Protein AF-A0A3D8IV59-F1 (afdb_monomer)

Foldseek 3Di:
DVVVVVVVVVVVVVPPDPPPDDDQDADDADPQLVVQWDWDWDDDPFKIKIKTHGPDDDPDDAAEAEAELLLHCVSVVSNVVRVPCPDPPDGDHIYMYIHGPDSGSDPPVVCCVVVDDDPPDDPD

Mean predicted aligned error: 9.84 Å

Solvent-accessible surface area (backbone atoms only — not comparable to full-atom values): 7612 Å² total; per-residue (Å²): 119,82,64,62,60,55,54,53,53,59,56,58,62,75,68,67,78,80,76,84,67,81,77,71,74,66,61,76,70,42,72,67,40,60,72,48,30,48,77,49,75,47,76,59,89,69,29,24,38,36,37,35,39,57,68,68,88,69,98,60,86,62,56,75,47,80,38,71,51,17,55,41,42,38,39,50,53,46,41,50,51,55,73,66,63,81,54,98,83,66,77,70,56,32,39,34,14,45,20,54,61,74,91,54,36,69,54,61,71,62,50,51,60,73,74,47,79,76,87,79,65,89,78,125

Sequence (124 aa):
MRNIFRSVVLCAVFCGALHTKPSQDIESLSPLAQSYFVIETKTIGEYKLFLAKPKTTHAKPYPILVVLDGNAHFPFVINQYIMHQYTPAQEPLLIVGIGYDGDLVYDVPKRTRDYTPSSARYKG

InterPro domains:
  IPR029058 Alpha/Beta hydrolase fold [G3DSA:3.40.50.1820] (32-124)
  IPR029058 Alpha/Beta hydrolase fold [SSF53474] (40-120)
  IPR052558 Siderophore Hydrolyzing Esterase D [PTHR40841] (11-119)

Organism: NCBI:txid361872

Structure (mmCIF, N/CA/C/O backbone):
data_AF-A0A3D8IV59-F1
#
_entry.id   AF-A0A3D8IV59-F1
#
loop_
_atom_site.group_PDB
_atom_site.id
_atom_site.type_symbol
_atom_site.label_atom_id
_atom_site.label_alt_id
_atom_site.label_comp_id
_atom_site.label_asym_id
_atom_site.label_entity_id
_atom_site.label_seq_id
_atom_site.pdbx_PDB_ins_code
_atom_site.Cartn_x
_atom_site.Cartn_y
_atom_site.Cartn_z
_atom_site.occupancy
_atom_site.B_iso_or_equiv
_atom_site.auth_seq_id
_atom_site.auth_comp_id
_atom_site.auth_asym_id
_atom_site.auth_atom_id
_atom_site.pdbx_PDB_model_num
ATOM 1 N N . MET A 1 1 ? -1.565 26.568 -53.474 1.00 52.69 1 MET A N 1
ATOM 2 C CA . MET A 1 1 ? -0.873 25.339 -53.005 1.00 52.69 1 MET A CA 1
ATOM 3 C C . MET A 1 1 ? 0.146 25.561 -51.877 1.00 52.69 1 MET A C 1
ATOM 5 O O . MET A 1 1 ? 0.296 24.672 -51.053 1.00 52.69 1 MET A O 1
ATOM 9 N N . ARG A 1 2 ? 0.792 26.733 -51.753 1.00 55.22 2 ARG A N 1
ATOM 10 C CA . ARG A 1 2 ? 1.831 27.016 -50.732 1.00 55.22 2 ARG A CA 1
ATOM 11 C C . ARG A 1 2 ? 1.336 27.130 -49.271 1.00 55.22 2 ARG A C 1
ATOM 13 O O . ARG A 1 2 ? 2.137 27.011 -48.351 1.00 55.22 2 ARG A O 1
ATOM 20 N N . ASN A 1 3 ? 0.031 27.318 -49.055 1.00 51.69 3 ASN A N 1
ATOM 21 C CA . ASN A 1 3 ? -0.548 27.535 -47.718 1.00 51.69 3 ASN A CA 1
ATOM 22 C C . ASN A 1 3 ? -1.064 26.236 -47.069 1.00 51.69 3 ASN A C 1
ATOM 24 O O . ASN A 1 3 ? -1.048 26.124 -45.852 1.00 51.69 3 ASN A O 1
ATOM 28 N N . ILE A 1 4 ? -1.435 25.229 -47.871 1.00 56.09 4 ILE A N 1
ATOM 29 C CA . ILE A 1 4 ? -1.924 23.929 -47.377 1.00 56.09 4 ILE A CA 1
ATOM 30 C C . ILE A 1 4 ? -0.771 23.127 -46.754 1.00 56.09 4 ILE A C 1
ATOM 32 O O . ILE A 1 4 ? -0.929 22.533 -45.692 1.00 56.09 4 ILE A O 1
ATOM 36 N N . PHE A 1 5 ? 0.427 23.196 -47.347 1.00 51.72 5 PHE A N 1
ATOM 37 C CA . PHE A 1 5 ? 1.621 22.531 -46.813 1.00 51.72 5 PHE A CA 1
ATOM 38 C C . PHE A 1 5 ? 2.062 23.089 -45.448 1.00 51.72 5 PHE A C 1
ATOM 40 O O . PHE A 1 5 ? 2.532 22.333 -44.604 1.00 51.72 5 PHE A O 1
ATOM 47 N N . ARG A 1 6 ? 1.867 24.393 -45.189 1.00 51.41 6 ARG A N 1
ATOM 48 C CA . ARG A 1 6 ? 2.213 25.009 -43.892 1.00 51.41 6 ARG A CA 1
ATOM 49 C C . ARG A 1 6 ? 1.238 24.600 -42.784 1.00 51.41 6 ARG A C 1
ATOM 51 O O . ARG A 1 6 ? 1.675 24.389 -41.659 1.00 51.41 6 ARG A O 1
ATOM 58 N N . SER A 1 7 ? -0.046 24.424 -43.102 1.00 53.06 7 SER A N 1
ATOM 59 C CA . SER A 1 7 ? -1.061 23.973 -42.138 1.00 53.06 7 SER A CA 1
ATOM 60 C C . SER A 1 7 ? -0.920 22.495 -41.757 1.00 53.06 7 SER A C 1
ATOM 62 O O . SER A 1 7 ? -1.125 22.151 -40.597 1.00 53.06 7 SER A O 1
ATOM 64 N N . VAL A 1 8 ? -0.516 21.623 -42.689 1.00 54.16 8 VAL A N 1
ATOM 65 C CA . VAL A 1 8 ? -0.292 20.192 -42.397 1.00 54.16 8 VAL A CA 1
ATOM 66 C C . VAL A 1 8 ? 0.955 19.985 -41.528 1.00 54.16 8 VAL A C 1
ATOM 68 O O . VAL A 1 8 ? 0.923 19.202 -40.582 1.00 54.16 8 VAL A O 1
ATOM 71 N N . VAL A 1 9 ? 2.027 20.746 -41.776 1.00 54.88 9 VAL A N 1
ATOM 72 C CA . VAL A 1 9 ? 3.247 20.704 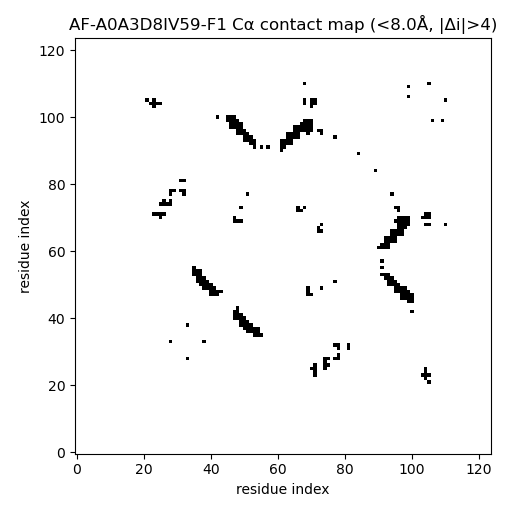-40.949 1.00 54.88 9 VAL A CA 1
ATOM 73 C C . VAL A 1 9 ? 2.984 21.225 -39.529 1.00 54.88 9 VAL A C 1
ATOM 75 O O . VAL A 1 9 ? 3.493 20.651 -38.571 1.00 54.88 9 VAL A O 1
ATOM 78 N N . LEU A 1 10 ? 2.132 22.244 -39.361 1.00 51.62 10 LEU A N 1
ATOM 79 C CA . LEU A 1 10 ? 1.767 22.764 -38.036 1.00 51.62 10 LEU A CA 1
ATOM 80 C C . LEU A 1 10 ? 0.947 21.754 -37.205 1.00 51.62 10 LEU A C 1
ATOM 82 O O . LEU A 1 10 ? 1.084 21.711 -35.987 1.00 51.62 10 LEU A O 1
ATOM 86 N N . CYS A 1 11 ? 0.135 20.912 -37.853 1.00 51.75 11 CYS A N 1
ATOM 87 C CA . CYS A 1 11 ? -0.662 19.883 -37.179 1.00 51.75 11 CYS A CA 1
ATOM 88 C C . CYS A 1 11 ? 0.176 18.643 -36.802 1.00 51.75 11 CYS A C 1
ATOM 90 O O . CYS A 1 11 ? 0.013 18.087 -35.719 1.00 51.75 11 CYS A O 1
ATOM 92 N N . ALA A 1 12 ? 1.138 18.251 -37.647 1.00 55.19 12 ALA A N 1
ATOM 93 C CA . ALA A 1 12 ? 2.031 17.120 -37.376 1.00 55.19 12 ALA A CA 1
ATOM 94 C C . ALA A 1 12 ? 3.029 17.387 -36.230 1.00 55.19 12 ALA A C 1
ATOM 96 O O . ALA A 1 12 ? 3.377 16.467 -35.494 1.00 55.19 12 ALA A O 1
ATOM 97 N N . VAL A 1 13 ? 3.454 18.641 -36.032 1.00 55.91 13 VAL A N 1
ATOM 98 C CA . VAL A 1 13 ? 4.372 19.019 -34.940 1.00 55.91 13 VAL A CA 1
ATOM 99 C C . VAL A 1 13 ? 3.675 19.036 -33.571 1.00 55.91 13 VAL A C 1
ATOM 101 O O . VAL A 1 13 ? 4.326 18.803 -32.559 1.00 55.91 13 VAL A O 1
ATOM 104 N N . PHE A 1 14 ? 2.351 19.216 -33.517 1.00 52.44 14 PHE A N 1
ATOM 105 C CA . PHE A 1 14 ? 1.595 19.230 -32.254 1.00 52.44 14 PHE A CA 1
ATOM 106 C C . PHE A 1 14 ? 1.243 17.827 -31.716 1.00 52.44 14 PHE A C 1
ATOM 108 O O . PHE A 1 14 ? 0.812 17.693 -30.576 1.00 52.44 14 PHE A O 1
ATOM 115 N N . CYS A 1 15 ? 1.437 16.773 -32.519 1.00 57.22 15 CYS A N 1
ATOM 116 C CA . CYS A 1 15 ? 1.123 15.384 -32.152 1.00 57.22 15 CYS A CA 1
ATOM 117 C C . CYS A 1 15 ? 2.351 14.581 -31.673 1.00 57.22 15 CYS A C 1
ATOM 119 O O . CYS A 1 15 ? 2.222 13.442 -31.223 1.00 57.22 15 CYS A O 1
ATOM 121 N N . GLY A 1 16 ? 3.556 15.148 -31.780 1.00 56.81 16 GLY A N 1
ATOM 122 C CA . GLY A 1 16 ? 4.785 14.498 -31.341 1.00 56.81 16 GLY A CA 1
ATOM 123 C C . GLY A 1 16 ? 4.983 14.665 -29.837 1.00 56.81 16 GLY A C 1
ATOM 124 O O . GLY A 1 16 ? 5.250 15.767 -29.381 1.00 56.81 16 GLY A O 1
ATOM 125 N N . ALA A 1 17 ? 4.912 13.560 -29.093 1.00 57.78 17 ALA A N 1
ATOM 126 C CA . ALA A 1 17 ? 5.280 13.439 -27.677 1.00 57.78 17 ALA A CA 1
ATOM 127 C C . ALA A 1 17 ? 4.250 13.873 -26.614 1.00 57.78 17 ALA A C 1
ATOM 129 O O . ALA A 1 17 ? 4.628 14.379 -25.560 1.00 57.78 17 ALA A O 1
ATOM 130 N N . LEU A 1 18 ? 2.971 13.523 -26.773 1.00 56.53 18 LEU A N 1
ATOM 131 C CA . LEU A 1 18 ? 2.149 13.300 -25.575 1.00 56.53 18 LEU A CA 1
ATOM 132 C C . LEU A 1 18 ? 2.635 12.014 -24.888 1.00 56.53 18 LEU A C 1
ATOM 134 O O . LEU A 1 18 ? 2.368 10.905 -25.343 1.00 56.53 18 LEU A O 1
ATOM 138 N N . HIS A 1 19 ? 3.421 12.159 -23.823 1.00 60.38 19 HIS A N 1
ATOM 139 C CA . HIS A 1 19 ? 3.863 11.043 -22.988 1.00 60.38 19 HIS A CA 1
ATOM 140 C C . HIS A 1 19 ? 2.684 10.559 -22.135 1.00 60.38 19 HIS A C 1
ATOM 142 O O . HIS A 1 19 ? 2.478 11.026 -21.022 1.00 60.38 19 HIS A O 1
ATOM 148 N N . THR A 1 20 ? 1.893 9.616 -22.647 1.00 67.38 20 THR A N 1
ATOM 149 C CA . THR A 1 20 ? 0.714 9.066 -21.950 1.00 67.38 20 THR A CA 1
ATOM 150 C C . THR A 1 20 ? 1.063 7.967 -20.936 1.00 67.38 20 THR A C 1
ATOM 152 O O . THR A 1 20 ? 0.226 7.114 -20.635 1.00 67.38 20 THR A O 1
ATOM 155 N N . LYS A 1 21 ? 2.304 7.918 -20.432 1.00 73.00 21 LYS A N 1
ATOM 156 C CA . LYS A 1 21 ? 2.694 6.924 -19.422 1.00 73.00 21 LYS A CA 1
ATOM 157 C C . LYS A 1 21 ? 2.130 7.347 -18.054 1.00 73.00 21 LYS A C 1
ATOM 159 O O . LYS A 1 21 ? 2.205 8.531 -17.733 1.00 73.00 21 LYS A O 1
ATOM 164 N N . PRO A 1 22 ? 1.610 6.412 -17.234 1.00 77.50 22 PRO A N 1
ATOM 165 C CA . PRO A 1 22 ? 1.225 6.718 -15.860 1.00 77.50 22 PRO A CA 1
ATOM 166 C C . PRO A 1 22 ? 2.386 7.340 -15.079 1.00 77.50 22 PRO A C 1
ATOM 168 O O . PRO A 1 22 ? 3.534 6.897 -15.229 1.00 77.50 22 PRO A O 1
ATOM 171 N N . SER A 1 23 ? 2.077 8.334 -14.237 1.00 84.25 23 SER A N 1
ATOM 172 C CA . SER A 1 23 ? 3.078 8.962 -13.370 1.00 84.25 23 SER A CA 1
ATOM 173 C C . SER A 1 23 ? 3.782 7.911 -12.501 1.00 84.25 23 SER A C 1
ATOM 175 O O . SER A 1 23 ? 3.198 6.889 -12.134 1.00 84.25 23 SER A O 1
ATOM 177 N N . GLN A 1 24 ? 5.061 8.154 -12.222 1.00 86.50 24 GLN A N 1
ATOM 178 C CA . GLN A 1 24 ? 5.856 7.388 -11.262 1.00 86.50 24 GLN A CA 1
ATOM 179 C C . GLN A 1 24 ? 6.009 8.139 -9.933 1.00 86.50 24 GLN A C 1
ATOM 181 O O . GLN A 1 24 ? 6.911 7.842 -9.157 1.00 86.50 24 GLN A O 1
ATOM 186 N N . ASP A 1 25 ? 5.140 9.109 -9.667 1.00 87.50 25 ASP A N 1
ATOM 187 C CA . ASP A 1 25 ? 5.095 9.792 -8.383 1.00 87.50 25 ASP A CA 1
ATOM 188 C C . ASP A 1 25 ? 4.263 8.970 -7.395 1.00 87.50 25 ASP A C 1
ATOM 190 O O . ASP A 1 25 ? 3.159 8.520 -7.710 1.00 87.50 25 ASP A O 1
ATOM 194 N N . ILE A 1 26 ? 4.798 8.774 -6.190 1.00 83.44 26 ILE A N 1
ATOM 195 C CA . ILE A 1 26 ? 4.094 8.094 -5.100 1.00 83.44 26 ILE A CA 1
ATOM 196 C C . ILE A 1 26 ? 3.395 9.149 -4.250 1.00 83.44 26 ILE A C 1
ATOM 198 O O . ILE A 1 26 ? 4.026 10.090 -3.765 1.00 83.44 26 ILE A O 1
ATOM 202 N N . GLU A 1 27 ? 2.093 8.976 -4.033 1.00 87.00 27 GLU A N 1
ATOM 203 C CA . GLU A 1 27 ? 1.351 9.819 -3.101 1.00 87.00 27 GLU A CA 1
ATOM 204 C C . GLU A 1 27 ? 1.870 9.628 -1.668 1.00 87.00 27 GLU A C 1
ATOM 206 O O . GLU A 1 27 ? 2.058 8.508 -1.190 1.00 87.00 27 GLU A O 1
ATOM 211 N N . SER A 1 28 ? 2.075 10.727 -0.945 1.00 91.56 28 SER A N 1
ATOM 212 C CA . SER A 1 28 ? 2.420 10.667 0.473 1.00 91.56 28 SER A CA 1
ATOM 213 C C . SER A 1 28 ? 1.201 10.305 1.326 1.00 91.56 28 SER A C 1
ATOM 215 O O . SER A 1 28 ? 0.118 10.867 1.153 1.00 91.56 28 SER A O 1
ATOM 217 N N . LEU A 1 29 ? 1.387 9.441 2.325 1.00 92.88 29 LEU A N 1
ATOM 218 C CA . LEU A 1 29 ? 0.353 9.171 3.327 1.00 92.88 29 LEU A CA 1
ATOM 219 C C . LEU A 1 29 ? 0.003 10.436 4.116 1.00 92.88 29 LEU A C 1
ATOM 221 O O . LEU A 1 29 ? 0.883 11.079 4.691 1.00 92.88 29 LEU A O 1
ATOM 225 N N . SER A 1 30 ? -1.288 10.745 4.207 1.00 93.44 30 SER A N 1
ATOM 226 C CA . SER A 1 30 ? -1.781 11.868 5.001 1.00 93.44 30 SER A CA 1
ATOM 227 C C . SER A 1 30 ? -1.481 11.680 6.499 1.00 93.44 30 SER A C 1
ATOM 229 O O . SER A 1 30 ? -1.453 10.547 6.994 1.00 93.44 30 SER A O 1
ATOM 231 N N . PRO A 1 31 ? -1.312 12.767 7.275 1.00 93.62 31 PRO A N 1
ATOM 232 C CA . PRO A 1 31 ? -1.121 12.668 8.724 1.00 93.62 31 PRO A CA 1
ATOM 233 C C . PRO A 1 31 ? -2.272 11.943 9.436 1.00 93.62 31 PRO A C 1
ATOM 235 O O . PRO A 1 31 ? -2.047 11.210 10.397 1.00 93.62 31 PRO A O 1
ATOM 238 N N . LEU A 1 32 ? -3.503 12.107 8.941 1.00 91.88 32 LEU A N 1
ATOM 239 C CA . LEU A 1 32 ? -4.681 11.435 9.490 1.00 91.88 32 LEU A CA 1
ATOM 240 C C . LEU A 1 32 ? -4.657 9.923 9.213 1.00 91.88 32 LEU A C 1
ATOM 242 O O . LEU A 1 32 ? -4.983 9.127 10.089 1.00 91.88 32 LEU A O 1
ATOM 246 N N . ALA A 1 33 ? -4.186 9.501 8.037 1.00 92.38 33 ALA A N 1
ATOM 247 C CA . ALA A 1 33 ? -3.942 8.087 7.762 1.00 92.38 33 ALA A CA 1
ATOM 248 C C . ALA A 1 33 ? -2.892 7.480 8.697 1.00 92.38 33 ALA A C 1
ATOM 250 O O . ALA A 1 33 ? -3.108 6.406 9.259 1.00 92.38 33 ALA A O 1
ATOM 251 N N . GLN A 1 34 ? -1.780 8.184 8.913 1.00 93.94 34 GLN A N 1
ATOM 252 C CA . GLN A 1 34 ? -0.719 7.740 9.821 1.00 93.94 34 GLN A CA 1
ATOM 253 C C . GLN A 1 34 ? -1.184 7.684 11.284 1.00 93.94 34 GLN A C 1
ATOM 255 O O . GLN A 1 34 ? -0.691 6.865 12.067 1.00 93.94 34 GLN A O 1
ATOM 260 N N . SER A 1 35 ? -2.133 8.535 11.686 1.00 92.94 35 SER A N 1
ATOM 261 C CA . SER A 1 35 ? -2.692 8.496 13.036 1.00 92.94 35 SER A CA 1
ATOM 262 C C . SER A 1 35 ? -3.648 7.315 13.227 1.00 92.94 35 SER A C 1
ATOM 264 O O . SER A 1 35 ? -3.599 6.707 14.295 1.00 92.94 35 SER A O 1
ATOM 266 N N . TYR A 1 36 ? -4.412 6.922 12.202 1.00 92.44 36 TYR A N 1
ATOM 267 C CA . TYR A 1 36 ? -5.387 5.826 12.267 1.00 92.44 36 TYR A CA 1
ATOM 268 C C . TYR A 1 36 ? -4.777 4.427 12.074 1.00 92.44 36 TYR A C 1
ATOM 270 O O . TYR A 1 36 ? -5.185 3.477 12.746 1.00 92.44 36 TYR A O 1
ATOM 278 N N . PHE A 1 37 ? -3.789 4.284 11.186 1.00 94.88 37 PHE A N 1
ATOM 279 C CA . PHE A 1 37 ? -3.214 2.990 10.809 1.00 94.88 37 PHE A CA 1
ATOM 280 C C . PHE A 1 37 ? -1.794 2.777 11.341 1.00 94.88 37 PHE A C 1
ATOM 282 O O . PHE A 1 37 ? -0.988 3.703 11.422 1.00 94.88 37 PHE A O 1
ATOM 289 N N . VAL A 1 38 ? -1.463 1.525 11.657 1.00 96.06 38 VAL A N 1
ATOM 290 C CA . VAL A 1 38 ? -0.081 1.035 11.683 1.00 96.06 38 VAL A CA 1
ATOM 291 C C . VAL A 1 38 ? 0.253 0.540 10.283 1.00 96.06 38 VAL A C 1
ATOM 293 O O . VAL A 1 38 ? -0.425 -0.354 9.769 1.00 96.06 38 VAL A O 1
ATOM 296 N N . ILE A 1 39 ? 1.280 1.131 9.675 1.00 96.50 39 ILE A N 1
ATOM 297 C CA . ILE A 1 39 ? 1.754 0.745 8.348 1.00 96.50 39 ILE A CA 1
ATOM 298 C C . ILE A 1 39 ? 2.953 -0.182 8.495 1.00 96.50 39 ILE A C 1
ATOM 300 O O . ILE A 1 39 ? 3.949 0.171 9.121 1.00 96.50 39 ILE A O 1
ATOM 304 N N . GLU A 1 40 ? 2.862 -1.358 7.892 1.00 97.19 40 GLU A N 1
ATOM 305 C CA . GLU A 1 40 ? 3.949 -2.328 7.818 1.00 97.19 40 GLU A CA 1
ATOM 306 C C . GLU A 1 40 ? 4.233 -2.664 6.358 1.00 97.19 40 GLU A C 1
ATOM 308 O O . GLU A 1 40 ? 3.335 -2.656 5.515 1.00 97.19 40 GLU A O 1
ATOM 313 N N . THR A 1 41 ? 5.484 -3.001 6.058 1.00 97.31 41 THR A N 1
ATOM 314 C CA . THR A 1 41 ? 5.851 -3.547 4.752 1.00 97.31 41 THR A CA 1
ATOM 315 C C . THR A 1 41 ? 6.602 -4.854 4.921 1.00 97.31 41 THR A C 1
ATOM 317 O O . THR A 1 41 ? 7.315 -5.058 5.904 1.00 97.31 41 THR A O 1
ATOM 320 N N . LYS A 1 42 ? 6.412 -5.769 3.972 1.00 97.88 42 LYS A N 1
ATOM 321 C CA . LYS A 1 42 ? 7.100 -7.057 3.952 1.00 97.88 42 LYS A CA 1
ATOM 322 C C . LYS A 1 42 ? 7.379 -7.483 2.522 1.00 97.88 42 LYS A C 1
ATOM 324 O O . LYS A 1 42 ? 6.458 -7.581 1.719 1.00 97.88 42 LYS A O 1
ATOM 329 N N . THR A 1 43 ? 8.629 -7.810 2.229 1.00 97.88 43 THR A N 1
ATOM 330 C CA . THR A 1 43 ? 9.011 -8.381 0.935 1.00 97.88 43 THR A CA 1
ATOM 331 C C . THR A 1 43 ? 8.876 -9.903 0.969 1.00 97.88 43 THR A C 1
ATOM 333 O O . THR A 1 43 ? 9.295 -10.550 1.932 1.00 97.88 43 THR A O 1
ATOM 336 N N . ILE A 1 44 ? 8.269 -10.479 -0.071 1.00 96.81 44 ILE A N 1
ATOM 337 C CA . ILE A 1 44 ? 8.132 -11.925 -0.277 1.00 96.81 44 ILE A CA 1
ATOM 338 C C . ILE A 1 44 ? 8.457 -12.230 -1.742 1.00 96.81 44 ILE A C 1
ATOM 340 O O . ILE A 1 44 ? 7.639 -11.998 -2.632 1.00 96.81 44 ILE A O 1
ATOM 344 N N . GLY A 1 45 ? 9.655 -12.760 -1.995 1.00 96.38 45 GLY A N 1
ATOM 345 C CA . GLY A 1 45 ? 10.144 -12.956 -3.361 1.00 96.38 45 GLY A CA 1
ATOM 346 C C . GLY A 1 45 ? 10.226 -11.623 -4.110 1.00 96.38 45 GLY A C 1
ATOM 347 O O . GLY A 1 45 ? 10.822 -10.677 -3.608 1.00 96.38 45 GLY A O 1
ATOM 348 N N . GLU A 1 46 ? 9.600 -11.542 -5.286 1.00 96.75 46 GLU A N 1
ATOM 349 C CA . GLU A 1 46 ? 9.558 -10.322 -6.113 1.00 96.75 46 GLU A CA 1
ATOM 350 C C . GLU A 1 46 ? 8.473 -9.316 -5.687 1.00 96.75 46 GLU A C 1
ATOM 352 O O . GLU A 1 46 ? 8.351 -8.247 -6.294 1.00 96.75 46 GLU A O 1
ATOM 357 N N . TYR A 1 47 ? 7.665 -9.652 -4.677 1.00 98.00 47 TYR A N 1
ATOM 358 C CA . TYR A 1 47 ? 6.529 -8.848 -4.238 1.00 98.00 47 TYR A CA 1
ATOM 359 C C . TYR A 1 47 ? 6.845 -8.066 -2.967 1.00 98.00 47 TYR A C 1
ATOM 361 O O . TYR A 1 47 ? 7.485 -8.575 -2.045 1.00 98.00 47 TYR A O 1
ATOM 369 N N . LYS A 1 48 ? 6.306 -6.851 -2.883 1.00 97.94 48 LYS A N 1
ATOM 370 C CA . LYS A 1 48 ? 6.292 -6.025 -1.675 1.00 97.94 48 LYS A CA 1
ATOM 371 C C . LYS A 1 48 ? 4.857 -5.901 -1.186 1.00 97.94 48 LYS A C 1
ATOM 373 O O . LYS A 1 48 ? 4.002 -5.339 -1.865 1.00 97.94 48 LYS A O 1
ATOM 378 N N . LEU A 1 49 ? 4.594 -6.456 -0.011 1.00 98.25 49 LEU A N 1
ATOM 379 C CA . LEU A 1 49 ? 3.324 -6.314 0.679 1.00 98.25 49 LEU A CA 1
ATOM 380 C C . LEU A 1 49 ? 3.347 -5.049 1.524 1.00 98.25 49 LEU A C 1
ATOM 382 O O . LEU A 1 49 ? 4.294 -4.818 2.273 1.00 98.25 49 LEU A O 1
ATOM 386 N N . PHE A 1 50 ? 2.274 -4.280 1.438 1.00 98.00 50 PHE A N 1
ATOM 387 C CA . PHE A 1 50 ? 2.000 -3.117 2.265 1.00 98.00 50 PHE A CA 1
ATOM 388 C C . PHE A 1 50 ? 0.762 -3.427 3.101 1.00 98.00 50 PHE A C 1
ATOM 390 O O . PHE A 1 50 ? -0.250 -3.861 2.559 1.00 98.00 50 PHE A O 1
ATOM 397 N N . LEU A 1 51 ? 0.825 -3.249 4.414 1.00 97.88 51 LEU A N 1
ATOM 398 C CA . LEU A 1 51 ? -0.285 -3.535 5.317 1.00 97.88 51 LEU A CA 1
ATOM 399 C C . LEU A 1 51 ? -0.649 -2.264 6.073 1.00 97.88 51 LEU A C 1
ATOM 401 O O . LEU A 1 51 ? 0.220 -1.664 6.697 1.00 97.88 51 LEU A O 1
ATOM 405 N N . ALA A 1 52 ? -1.925 -1.887 6.055 1.00 97.00 52 ALA A N 1
ATOM 406 C CA . ALA A 1 52 ? -2.478 -0.845 6.909 1.00 97.00 52 ALA A CA 1
ATOM 407 C C . ALA A 1 52 ? -3.453 -1.478 7.901 1.00 97.00 52 ALA A C 1
ATOM 409 O O . ALA A 1 52 ? -4.590 -1.811 7.560 1.00 97.00 52 ALA A O 1
ATOM 410 N N . LYS A 1 53 ? -2.983 -1.672 9.136 1.00 95.25 53 LYS A N 1
ATOM 411 C CA . LYS A 1 53 ? -3.771 -2.240 10.237 1.00 95.25 53 LYS A CA 1
ATOM 412 C C . LYS A 1 53 ? -4.386 -1.108 11.062 1.00 95.25 53 LYS A C 1
ATOM 414 O O . LYS A 1 53 ? -3.628 -0.251 11.521 1.00 95.25 53 LYS A O 1
ATOM 419 N N . PRO A 1 54 ? -5.713 -1.061 11.262 1.0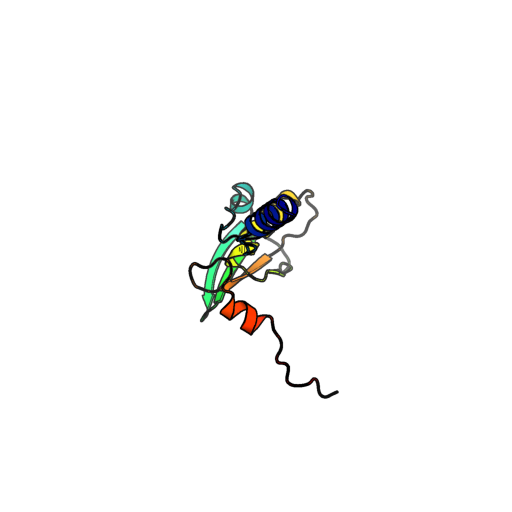0 93.19 54 PRO A N 1
ATOM 420 C CA . PRO A 1 54 ? -6.328 -0.088 12.162 1.00 93.19 54 PRO A CA 1
ATOM 421 C C . PRO A 1 54 ? -5.706 -0.178 13.563 1.00 93.19 54 PRO A C 1
ATOM 423 O O . PRO A 1 54 ? -5.497 -1.279 14.073 1.00 93.19 54 PRO A O 1
ATOM 426 N N . LYS A 1 55 ? -5.405 0.964 14.194 1.00 91.56 55 LYS A N 1
ATOM 427 C CA . LYS A 1 55 ? -4.892 0.997 15.580 1.00 91.56 55 LYS A CA 1
ATOM 428 C C . LYS A 1 55 ? -5.960 0.669 16.621 1.00 91.56 55 LYS A C 1
ATOM 430 O O . LYS A 1 55 ? -5.628 0.314 17.749 1.00 91.56 55 LYS A O 1
ATOM 435 N N . THR A 1 56 ? -7.232 0.816 16.266 1.00 84.62 56 THR A N 1
ATOM 436 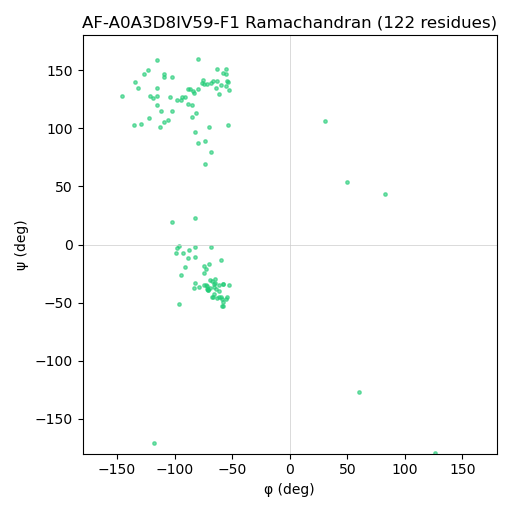C CA . THR A 1 56 ? -8.365 0.465 17.125 1.00 84.62 56 THR A CA 1
ATOM 437 C C . THR A 1 56 ? -8.413 -1.041 17.332 1.00 84.62 56 THR A C 1
ATOM 439 O O . THR A 1 56 ? -8.201 -1.791 16.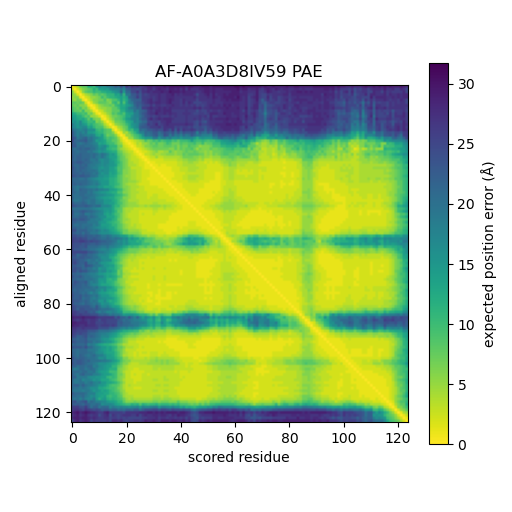386 1.00 84.62 56 THR A O 1
ATOM 442 N N . THR A 1 57 ? -8.729 -1.500 18.539 1.00 77.62 57 THR A N 1
ATOM 443 C CA . THR A 1 57 ? -8.999 -2.919 18.781 1.00 77.62 57 THR A CA 1
ATOM 444 C C . THR A 1 57 ? -10.378 -3.287 18.248 1.00 77.62 57 THR A C 1
ATOM 446 O O . THR A 1 57 ? -11.332 -2.521 18.368 1.00 77.62 57 THR A O 1
ATOM 449 N N . HIS A 1 58 ? -10.491 -4.475 17.662 1.00 80.00 58 HIS A N 1
ATOM 450 C CA . HIS A 1 58 ? -11.747 -4.970 17.124 1.00 80.00 58 HIS A CA 1
ATOM 451 C C . HIS A 1 58 ? -12.005 -6.395 17.603 1.00 80.00 58 HIS A C 1
ATOM 453 O O . HIS A 1 58 ? -11.103 -7.230 17.615 1.00 80.00 58 HIS A O 1
ATOM 459 N N . ALA A 1 59 ? -13.239 -6.664 18.035 1.00 79.94 59 ALA A N 1
ATOM 460 C CA . ALA A 1 59 ? -13.612 -7.947 18.630 1.00 79.94 59 ALA A CA 1
ATOM 461 C C . ALA A 1 59 ? -13.746 -9.076 17.594 1.00 79.94 59 ALA A C 1
ATOM 463 O O . ALA A 1 59 ? -13.724 -10.251 17.954 1.00 79.94 59 ALA A O 1
ATOM 464 N N . LYS A 1 60 ? -13.901 -8.730 16.311 1.00 86.06 60 LYS A N 1
ATOM 465 C CA . LYS A 1 60 ? -14.026 -9.679 15.197 1.00 86.06 60 LYS A CA 1
ATOM 466 C C . LYS A 1 60 ? -12.832 -9.534 14.244 1.00 86.06 60 LYS A C 1
ATOM 468 O O . LYS A 1 60 ? -12.204 -8.474 14.218 1.00 86.06 60 LYS A O 1
ATOM 473 N N . PRO A 1 61 ? -12.519 -10.549 13.422 1.00 87.81 61 PRO A N 1
ATOM 474 C CA . PRO A 1 61 ? -11.562 -10.381 12.334 1.00 87.81 61 PRO A CA 1
ATOM 475 C C . PRO A 1 61 ? -11.947 -9.200 11.435 1.00 87.81 61 PRO A C 1
ATOM 477 O O . PRO A 1 61 ? -13.129 -9.001 11.148 1.00 87.81 61 PRO A O 1
ATOM 480 N N . TYR A 1 62 ? -10.957 -8.424 10.997 1.00 90.06 62 TYR A N 1
ATOM 481 C CA . TYR A 1 62 ? -11.196 -7.335 10.055 1.00 90.06 62 TYR A CA 1
ATOM 482 C C . TYR A 1 62 ? -11.588 -7.895 8.681 1.00 90.06 62 TYR A C 1
ATOM 484 O O . TYR A 1 62 ? -10.946 -8.848 8.221 1.00 90.06 62 TYR A O 1
ATOM 492 N N . PRO A 1 63 ? -12.563 -7.295 7.974 1.00 92.25 63 PRO A N 1
ATOM 493 C CA . PRO A 1 63 ? -12.621 -7.445 6.527 1.00 92.25 63 PRO A CA 1
ATOM 494 C C . PRO A 1 63 ? -11.287 -7.001 5.906 1.00 92.25 63 PRO A C 1
ATOM 496 O O . PRO A 1 63 ? -10.580 -6.151 6.460 1.00 92.25 63 PRO A O 1
ATOM 499 N N . ILE A 1 64 ? -10.934 -7.587 4.761 1.00 94.25 64 ILE A N 1
ATOM 500 C CA . ILE A 1 64 ? -9.670 -7.309 4.070 1.00 94.25 64 ILE A CA 1
ATOM 501 C C . ILE A 1 64 ? -9.961 -6.727 2.691 1.00 94.25 64 ILE A C 1
ATOM 503 O O . ILE A 1 64 ? -10.663 -7.347 1.893 1.00 94.25 64 ILE A O 1
ATOM 507 N N . LEU A 1 65 ? -9.375 -5.567 2.396 1.00 96.00 65 LEU A N 1
ATOM 508 C CA . LEU A 1 65 ? -9.317 -5.005 1.049 1.00 96.00 65 LEU A CA 1
ATOM 509 C C . LEU A 1 65 ? -7.926 -5.238 0.468 1.00 96.00 65 LEU A C 1
ATOM 511 O O . LEU A 1 65 ? -6.941 -4.683 0.955 1.00 96.00 65 LEU A O 1
ATOM 515 N N . VAL A 1 66 ? -7.859 -6.045 -0.588 1.00 97.81 66 VAL A N 1
ATOM 516 C CA . VAL A 1 66 ? -6.625 -6.273 -1.345 1.00 97.81 66 VAL A CA 1
ATOM 517 C C . VAL A 1 66 ? -6.538 -5.261 -2.481 1.00 97.81 66 VAL A C 1
ATOM 519 O O . VAL A 1 66 ? -7.461 -5.132 -3.282 1.00 97.81 66 VAL A O 1
ATOM 522 N N . VAL A 1 67 ? -5.414 -4.555 -2.552 1.00 97.88 67 VAL A N 1
ATOM 523 C CA . VAL A 1 67 ? -5.141 -3.505 -3.533 1.00 97.88 67 VAL A CA 1
ATOM 524 C C . VAL A 1 67 ? -3.988 -3.949 -4.425 1.00 97.88 67 VAL A C 1
ATOM 526 O O . VAL A 1 67 ? -2.884 -4.202 -3.946 1.00 97.88 67 VAL A O 1
ATOM 529 N N . LEU A 1 68 ? -4.247 -4.042 -5.727 1.00 97.50 68 LEU A N 1
ATOM 530 C CA . LEU A 1 68 ? -3.234 -4.312 -6.749 1.00 97.50 68 LEU A CA 1
ATOM 531 C C . LEU A 1 68 ? -2.439 -3.041 -7.092 1.00 97.50 68 LEU A C 1
ATOM 533 O O . LEU A 1 68 ? -2.905 -1.929 -6.839 1.00 97.50 68 LEU A O 1
ATOM 537 N N . ASP A 1 69 ? -1.248 -3.211 -7.671 1.00 96.81 69 ASP A N 1
ATOM 538 C CA . ASP A 1 69 ? -0.235 -2.160 -7.846 1.00 96.81 69 ASP A CA 1
ATOM 539 C C . ASP A 1 69 ? 0.041 -1.404 -6.531 1.00 96.81 69 ASP A C 1
ATOM 541 O O . ASP A 1 69 ? -0.049 -0.178 -6.451 1.00 96.81 69 ASP A O 1
ATOM 545 N N . GLY A 1 70 ? 0.365 -2.151 -5.470 1.00 96.75 70 GLY A N 1
ATOM 546 C CA . GLY A 1 70 ? 0.531 -1.623 -4.112 1.00 96.75 70 GLY A CA 1
ATOM 547 C C . GLY A 1 70 ? 1.499 -0.438 -4.008 1.00 96.75 70 GLY A C 1
ATOM 548 O O . GLY A 1 70 ? 1.223 0.486 -3.252 1.00 96.75 70 GLY A O 1
ATOM 549 N N . ASN A 1 71 ? 2.571 -0.404 -4.807 1.00 95.69 71 ASN A N 1
ATOM 550 C CA . ASN A 1 71 ? 3.521 0.717 -4.846 1.00 95.69 71 ASN A CA 1
ATOM 551 C C . ASN A 1 71 ? 2.840 2.054 -5.195 1.00 95.69 71 ASN A C 1
ATOM 553 O O . ASN A 1 71 ? 3.257 3.094 -4.695 1.00 95.69 71 ASN A O 1
ATOM 557 N N . ALA A 1 72 ? 1.804 2.020 -6.038 1.00 94.44 72 ALA A N 1
ATOM 558 C CA . ALA A 1 72 ? 1.086 3.197 -6.514 1.00 94.44 72 ALA A CA 1
ATOM 559 C C . ALA A 1 72 ? -0.178 3.476 -5.699 1.00 94.44 72 ALA A C 1
ATOM 561 O O . ALA A 1 72 ? -0.410 4.589 -5.234 1.00 94.44 72 ALA A O 1
ATOM 562 N N . HIS A 1 73 ? -1.020 2.455 -5.537 1.00 95.81 73 HIS A N 1
ATOM 563 C CA . HIS A 1 73 ? -2.390 2.647 -5.076 1.00 95.81 73 HIS A CA 1
ATOM 564 C C . HIS A 1 73 ? -2.548 2.556 -3.559 1.00 95.81 73 HIS A C 1
ATOM 566 O O . HIS A 1 73 ? -3.547 3.037 -3.032 1.00 95.81 73 HIS A O 1
ATOM 572 N N . PHE A 1 74 ? -1.600 1.953 -2.836 1.00 96.75 74 PHE A N 1
ATOM 573 C CA . PHE A 1 74 ? -1.723 1.784 -1.387 1.00 96.75 74 PHE A CA 1
ATOM 574 C C . PHE A 1 74 ? -1.886 3.117 -0.634 1.00 96.75 74 PHE A C 1
ATOM 576 O O . PHE A 1 74 ? -2.878 3.249 0.089 1.00 96.75 74 PHE A O 1
ATOM 583 N N . PRO A 1 75 ? -1.007 4.129 -0.806 1.00 94.75 75 PRO A N 1
ATOM 584 C CA . PRO A 1 75 ? -1.183 5.399 -0.107 1.00 94.75 75 PRO A CA 1
ATOM 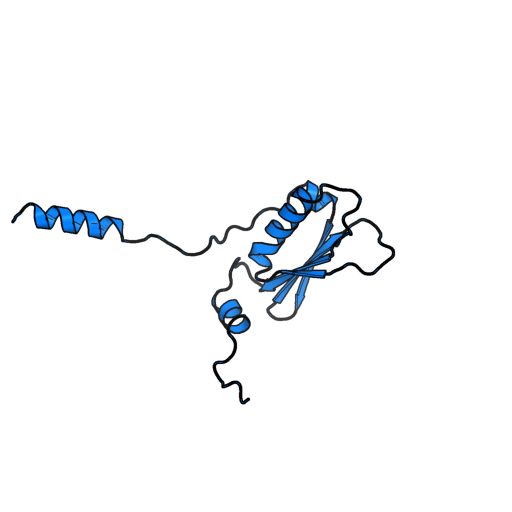585 C C . PRO A 1 75 ? -2.459 6.140 -0.527 1.00 94.75 75 PRO A C 1
ATOM 587 O O . PRO A 1 75 ? -3.164 6.658 0.340 1.00 94.75 75 PRO A O 1
ATOM 590 N N . PHE A 1 76 ? -2.810 6.098 -1.816 1.00 94.31 76 PHE A N 1
ATOM 591 C CA . PHE A 1 76 ? -4.053 6.673 -2.335 1.00 94.31 76 PHE A CA 1
ATOM 592 C C . PHE A 1 76 ? -5.293 6.068 -1.661 1.00 94.31 76 PHE A C 1
ATOM 594 O O . PHE A 1 76 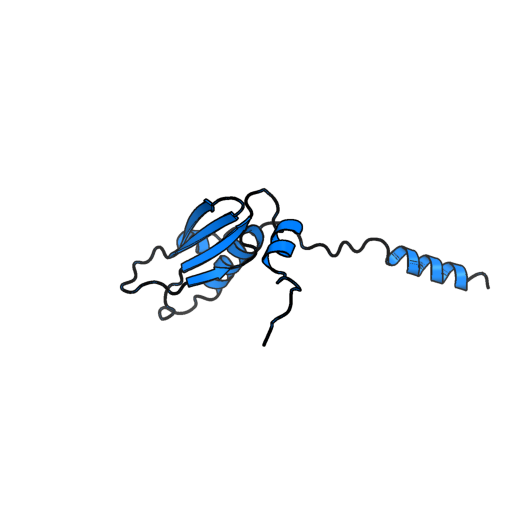? -6.117 6.791 -1.102 1.00 94.31 76 PHE A O 1
ATOM 601 N N . VAL A 1 77 ? -5.420 4.736 -1.652 1.00 95.38 77 VAL A N 1
ATOM 602 C CA . VAL A 1 77 ? -6.590 4.040 -1.088 1.00 95.38 77 VAL A CA 1
ATOM 603 C C . VAL A 1 77 ? -6.745 4.330 0.402 1.00 95.38 77 VAL A C 1
ATOM 605 O O . VAL A 1 77 ? -7.863 4.547 0.865 1.00 95.38 77 VAL A O 1
ATOM 608 N N . ILE A 1 78 ? -5.646 4.375 1.156 1.00 95.12 78 ILE A N 1
ATOM 609 C CA . ILE A 1 78 ? -5.691 4.678 2.591 1.00 95.12 78 ILE A CA 1
ATOM 610 C C . ILE A 1 78 ? -6.145 6.118 2.830 1.00 95.12 78 ILE A C 1
ATOM 612 O O . ILE A 1 78 ? -7.005 6.352 3.682 1.00 95.12 78 ILE A O 1
ATOM 616 N N . ASN A 1 79 ? -5.596 7.078 2.080 1.00 94.50 79 ASN A N 1
ATOM 617 C CA . ASN A 1 79 ? -5.996 8.477 2.188 1.00 94.50 79 ASN A CA 1
ATOM 618 C C . ASN A 1 79 ? -7.487 8.643 1.872 1.00 94.50 79 ASN A C 1
ATOM 620 O O . ASN A 1 79 ? -8.204 9.280 2.641 1.00 94.50 79 ASN A O 1
ATOM 624 N N . GLN A 1 80 ? -7.980 8.002 0.808 1.00 92.62 80 GLN A N 1
ATOM 625 C CA . GLN A 1 80 ? -9.404 8.019 0.470 1.00 92.62 80 GLN A CA 1
ATOM 626 C C . GLN A 1 80 ? -10.264 7.360 1.553 1.00 92.62 80 GLN A C 1
ATOM 628 O O . GLN A 1 80 ? -11.262 7.941 1.970 1.00 92.62 80 GLN A O 1
ATOM 633 N N . TYR A 1 81 ? -9.876 6.183 2.053 1.00 91.62 81 TYR A N 1
ATOM 634 C CA . TYR A 1 81 ? -10.615 5.489 3.110 1.00 91.62 81 TYR A CA 1
ATOM 635 C C . TYR A 1 81 ? -10.821 6.386 4.334 1.00 91.62 81 TYR A C 1
ATOM 637 O O . TYR A 1 81 ? -11.925 6.472 4.862 1.00 91.62 81 TYR A O 1
ATOM 645 N N . ILE A 1 82 ? -9.770 7.089 4.751 1.00 90.38 82 ILE A N 1
ATOM 646 C CA . ILE A 1 82 ? -9.815 7.984 5.905 1.00 90.38 82 ILE A CA 1
ATOM 647 C C . ILE A 1 82 ? -10.622 9.248 5.632 1.00 90.38 82 ILE A C 1
ATOM 649 O O . ILE A 1 82 ? -11.358 9.683 6.512 1.00 90.38 82 ILE A O 1
ATOM 653 N N . MET A 1 83 ? -10.529 9.820 4.429 1.00 87.44 83 MET A N 1
ATOM 654 C CA . MET A 1 83 ? -11.375 10.959 4.067 1.00 87.44 83 MET A CA 1
ATOM 655 C C . MET A 1 83 ? -12.861 10.602 4.092 1.00 87.44 83 MET A C 1
ATOM 657 O O . MET A 1 83 ? -13.661 11.448 4.466 1.00 87.44 83 MET A O 1
ATOM 661 N N . HIS A 1 84 ? -13.224 9.368 3.726 1.00 83.31 84 H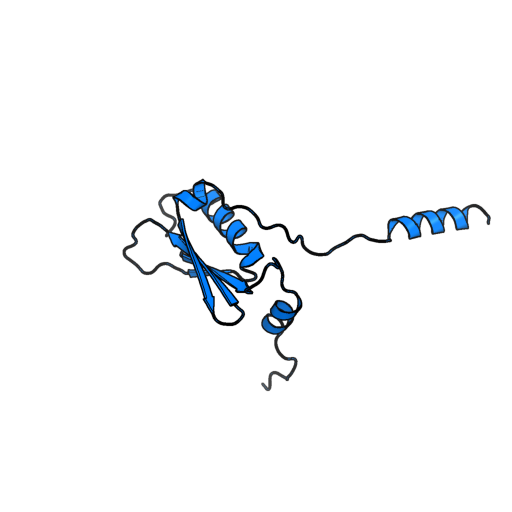IS A N 1
ATOM 662 C CA . HIS A 1 84 ? -14.619 8.917 3.646 1.00 83.31 84 HIS A CA 1
ATOM 663 C C . HIS A 1 84 ? -15.119 8.169 4.891 1.00 83.31 84 HIS A C 1
ATOM 665 O O . HIS A 1 84 ? -16.291 7.795 4.943 1.00 83.31 84 HIS A O 1
ATOM 671 N N . GLN A 1 85 ? -14.271 7.978 5.905 1.00 73.81 85 GLN A N 1
ATOM 672 C CA . GLN A 1 85 ? -14.634 7.456 7.229 1.00 73.81 85 GLN A CA 1
ATOM 673 C C . GLN A 1 85 ? -15.392 8.539 8.021 1.00 73.81 85 GLN A C 1
ATOM 675 O O . GLN A 1 85 ? -14.892 9.137 8.970 1.00 73.81 85 GLN A O 1
ATOM 680 N N . TYR A 1 86 ? -16.615 8.842 7.578 1.00 56.69 86 TYR A N 1
ATOM 681 C CA . TYR A 1 86 ? -17.438 9.928 8.120 1.00 56.69 86 TYR A CA 1
ATOM 682 C C . TYR A 1 86 ? -18.309 9.514 9.311 1.00 56.69 86 TYR A C 1
ATOM 684 O O . TYR A 1 86 ? -18.894 10.386 9.955 1.00 56.69 86 TYR A O 1
ATOM 692 N N . THR A 1 87 ? -18.441 8.215 9.617 1.00 58.19 87 THR A N 1
ATOM 693 C CA . THR A 1 87 ? -19.385 7.757 10.650 1.00 58.19 87 THR A CA 1
ATOM 694 C C . THR A 1 87 ? -18.786 6.725 11.612 1.00 58.19 87 THR A C 1
ATOM 696 O O . THR A 1 87 ? -18.121 5.792 11.166 1.00 58.19 87 THR A O 1
ATOM 699 N N . PRO A 1 88 ? -19.089 6.810 12.925 1.00 57.41 88 PRO A N 1
ATOM 700 C CA . PRO A 1 88 ? -18.636 5.842 13.933 1.00 57.41 88 PRO A CA 1
ATOM 701 C C . PRO A 1 88 ? -19.084 4.389 13.701 1.00 57.41 88 PRO A C 1
ATOM 703 O O . PRO A 1 88 ? -18.591 3.490 14.373 1.00 57.41 88 PRO A O 1
ATOM 706 N N . ALA A 1 89 ? -20.044 4.155 12.800 1.00 62.06 89 ALA A N 1
ATOM 707 C CA . ALA A 1 89 ? -20.612 2.836 12.519 1.00 62.06 89 ALA A CA 1
ATOM 708 C C . ALA A 1 89 ? -19.837 2.043 11.452 1.00 62.06 89 ALA A C 1
ATOM 710 O O . ALA A 1 89 ? -20.195 0.906 11.151 1.00 62.06 89 ALA A O 1
ATOM 711 N N . GLN A 1 90 ? -18.818 2.640 10.834 1.00 74.12 90 GLN A N 1
ATOM 712 C CA . GLN A 1 90 ? -18.106 2.018 9.730 1.00 74.12 90 GLN A CA 1
ATOM 713 C C . GLN A 1 90 ? -17.016 1.082 10.262 1.00 74.12 90 GLN A C 1
ATOM 715 O O . GLN A 1 90 ? -16.010 1.527 10.815 1.00 74.12 90 GLN A O 1
ATOM 720 N N . GLU A 1 91 ? -17.251 -0.220 10.091 1.00 83.00 91 GLU A N 1
ATOM 721 C CA . GLU A 1 91 ? -16.373 -1.294 10.561 1.00 83.00 91 GLU A CA 1
ATOM 722 C C . GLU A 1 91 ? -14.920 -1.088 10.081 1.00 83.00 91 GLU A C 1
ATOM 724 O O . GLU A 1 91 ? -14.697 -0.803 8.897 1.00 83.00 91 GLU A O 1
ATOM 729 N N . PRO A 1 92 ? -13.920 -1.228 10.970 1.00 88.88 92 PRO A N 1
ATOM 7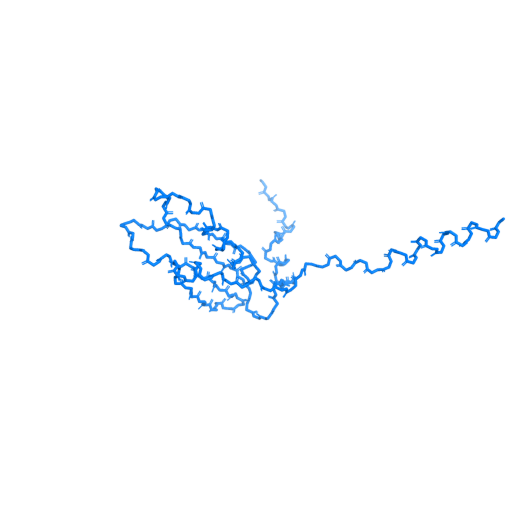30 C CA . PRO A 1 92 ? -12.520 -1.041 10.613 1.00 88.88 92 PRO A CA 1
ATOM 731 C C . PRO A 1 92 ? -12.065 -2.070 9.565 1.00 88.88 92 PRO A C 1
ATOM 733 O O . PRO A 1 92 ? -12.412 -3.248 9.631 1.00 88.88 92 PRO A O 1
ATOM 736 N N . LEU A 1 93 ? -11.253 -1.630 8.603 1.00 91.38 93 LEU A N 1
ATOM 737 C CA . LEU A 1 93 ? -10.804 -2.427 7.457 1.00 91.38 93 LEU A CA 1
ATOM 738 C C . LEU A 1 93 ? -9.289 -2.654 7.501 1.00 91.38 93 LEU A C 1
ATOM 740 O O . LEU A 1 93 ? -8.525 -1.709 7.692 1.00 91.38 93 LEU A O 1
ATOM 744 N N . LEU A 1 94 ? -8.840 -3.889 7.263 1.00 94.50 94 LEU A N 1
ATOM 745 C CA . LEU A 1 94 ? -7.434 -4.177 6.976 1.00 94.50 94 LEU A CA 1
ATOM 746 C C . LEU A 1 94 ? -7.179 -3.960 5.481 1.00 94.50 94 LEU A C 1
ATOM 748 O O . LEU A 1 94 ? -7.776 -4.636 4.645 1.00 94.50 94 LEU A O 1
ATOM 752 N N . ILE A 1 95 ? -6.276 -3.044 5.134 1.00 97.12 95 ILE A N 1
ATOM 753 C CA . ILE A 1 95 ? -5.922 -2.777 3.733 1.00 97.12 95 ILE A CA 1
ATOM 754 C C . ILE A 1 95 ? -4.570 -3.423 3.441 1.00 97.12 95 ILE A C 1
ATOM 756 O O . ILE A 1 95 ? -3.597 -3.195 4.163 1.00 97.12 95 ILE A O 1
ATOM 760 N N . VAL A 1 96 ? -4.510 -4.234 2.387 1.00 98.25 96 VAL A N 1
ATOM 761 C CA . VAL A 1 96 ? -3.301 -4.947 1.962 1.00 98.25 96 VAL A CA 1
ATOM 762 C C . VAL A 1 96 ? -2.971 -4.565 0.525 1.00 98.25 96 VAL A C 1
ATOM 764 O O . VAL A 1 96 ? -3.660 -4.971 -0.404 1.00 98.25 96 VAL A O 1
ATOM 767 N N . GLY A 1 97 ? -1.906 -3.793 0.336 1.00 98.25 97 GLY A N 1
ATOM 768 C CA . GLY A 1 97 ? -1.335 -3.508 -0.975 1.00 98.25 97 GLY A CA 1
ATOM 769 C C . GLY A 1 97 ? -0.399 -4.627 -1.418 1.00 98.25 97 GLY A C 1
ATOM 770 O O . GLY A 1 97 ? 0.498 -5.012 -0.669 1.00 98.25 97 GLY A O 1
ATOM 771 N N . ILE A 1 98 ? -0.578 -5.125 -2.639 1.00 98.38 98 ILE A N 1
ATOM 772 C CA . ILE A 1 98 ? 0.329 -6.075 -3.286 1.00 98.38 98 ILE A CA 1
ATOM 773 C C . ILE A 1 98 ? 1.043 -5.338 -4.405 1.00 98.38 98 ILE A C 1
ATOM 775 O O . ILE A 1 98 ? 0.463 -5.013 -5.442 1.00 98.38 98 ILE A O 1
ATOM 779 N N . GLY A 1 99 ? 2.306 -5.042 -4.153 1.00 97.69 99 GLY A N 1
ATOM 780 C CA . GLY A 1 99 ? 3.198 -4.391 -5.085 1.00 97.69 99 GLY A CA 1
ATOM 781 C C . GLY A 1 99 ? 4.389 -5.265 -5.446 1.00 97.69 99 GLY A C 1
ATOM 782 O O . GLY A 1 99 ? 4.470 -6.437 -5.071 1.00 97.69 99 GLY A O 1
ATOM 783 N N . TYR A 1 100 ? 5.343 -4.662 -6.137 1.00 97.69 100 TYR A N 1
ATOM 784 C CA . TYR A 1 100 ? 6.602 -5.289 -6.508 1.00 97.69 100 TYR A CA 1
ATOM 785 C C . TYR A 1 100 ? 7.741 -4.687 -5.701 1.00 97.69 100 TYR A C 1
ATOM 787 O O . TYR A 1 100 ? 7.748 -3.491 -5.399 1.00 97.69 100 TYR A O 1
ATOM 795 N N . ASP A 1 101 ? 8.714 -5.519 -5.349 1.00 96.19 101 ASP A N 1
ATOM 796 C CA . ASP A 1 101 ? 9.954 -5.003 -4.793 1.00 96.19 101 ASP A CA 1
ATOM 797 C C . ASP A 1 101 ? 10.781 -4.307 -5.889 1.00 96.19 101 ASP A C 1
ATOM 799 O O . ASP A 1 101 ? 10.840 -4.775 -7.033 1.00 96.19 101 ASP A O 1
ATOM 803 N N . GLY A 1 102 ? 11.363 -3.161 -5.534 1.00 91.44 102 GLY A N 1
ATOM 804 C CA . GLY A 1 102 ? 11.984 -2.197 -6.446 1.00 91.44 102 GLY A CA 1
ATOM 805 C C . GLY A 1 102 ? 11.441 -0.770 -6.288 1.00 91.44 102 GLY A C 1
ATOM 806 O O . GLY A 1 102 ? 10.561 -0.513 -5.462 1.00 91.44 102 GLY A O 1
ATOM 807 N N . ASP A 1 103 ? 11.974 0.142 -7.105 1.00 90.06 103 ASP A N 1
ATOM 808 C CA . ASP A 1 103 ? 11.716 1.593 -7.025 1.00 90.06 103 ASP A CA 1
ATOM 809 C C . ASP A 1 103 ? 10.638 2.083 -8.005 1.00 90.06 103 ASP A C 1
ATOM 811 O O . ASP A 1 103 ? 10.284 3.260 -8.027 1.00 90.06 103 ASP A O 1
ATOM 815 N N . LEU A 1 104 ? 10.114 1.188 -8.848 1.00 92.50 104 LEU A N 1
ATOM 816 C CA . LEU A 1 104 ? 9.073 1.533 -9.809 1.00 92.50 104 LEU A CA 1
ATOM 817 C C . LEU A 1 104 ? 7.706 1.586 -9.125 1.00 92.50 104 LEU A C 1
ATOM 819 O O . LEU A 1 104 ? 7.308 0.663 -8.414 1.00 92.50 104 LEU A O 1
ATOM 823 N N . VAL A 1 105 ? 6.950 2.641 -9.423 1.00 92.12 105 VAL A N 1
ATOM 824 C CA . VAL A 1 105 ? 5.539 2.768 -9.030 1.00 92.12 105 VAL A CA 1
ATOM 825 C C . VAL A 1 105 ? 4.680 1.798 -9.832 1.00 92.12 105 VAL A C 1
ATOM 827 O O . VAL A 1 105 ? 3.795 1.147 -9.286 1.00 92.12 105 VAL A O 1
ATOM 830 N N . TYR A 1 106 ? 5.005 1.638 -11.118 1.00 93.44 106 TYR A N 1
ATOM 831 C CA . TYR A 1 106 ? 4.412 0.622 -11.983 1.00 93.44 106 TYR A CA 1
ATOM 832 C C . TYR A 1 106 ? 5.503 -0.182 -12.699 1.00 93.44 106 TYR A C 1
ATOM 834 O O . TYR A 1 106 ? 6.081 0.276 -13.689 1.00 93.44 106 TYR A O 1
ATOM 842 N N . ASP A 1 107 ? 5.750 -1.406 -12.232 1.00 94.94 107 ASP A N 1
ATOM 843 C CA . ASP A 1 107 ? 6.627 -2.378 -12.896 1.00 94.94 107 ASP A CA 1
ATOM 844 C C . ASP A 1 107 ? 5.864 -3.054 -14.051 1.00 94.94 107 ASP A C 1
ATOM 846 O O . ASP A 1 107 ? 5.185 -4.067 -13.875 1.00 94.94 107 ASP A O 1
ATOM 850 N N . VAL A 1 108 ? 5.907 -2.425 -15.235 1.00 94.31 108 VAL A N 1
ATOM 851 C CA . VAL A 1 108 ? 5.114 -2.829 -16.414 1.00 94.31 108 VAL A CA 1
ATOM 852 C C . VAL A 1 108 ? 5.343 -4.297 -16.812 1.00 94.31 108 VAL A C 1
ATOM 854 O O . VAL A 1 108 ? 4.344 -4.993 -17.012 1.00 94.31 108 VAL A O 1
ATOM 857 N N . PRO A 1 109 ? 6.586 -4.813 -16.908 1.00 94.94 109 PRO A N 1
ATOM 858 C CA . PRO A 1 109 ? 6.811 -6.226 -17.202 1.00 94.94 109 PRO A CA 1
ATOM 859 C C . PRO A 1 109 ? 6.160 -7.173 -16.186 1.00 94.94 109 PRO A C 1
ATOM 861 O O . PRO A 1 109 ? 5.429 -8.079 -16.593 1.00 94.94 109 PRO A O 1
ATOM 864 N N . LYS A 1 110 ? 6.363 -6.953 -14.876 1.00 96.06 110 LYS A N 1
ATOM 865 C CA . LYS A 1 110 ? 5.823 -7.853 -13.843 1.00 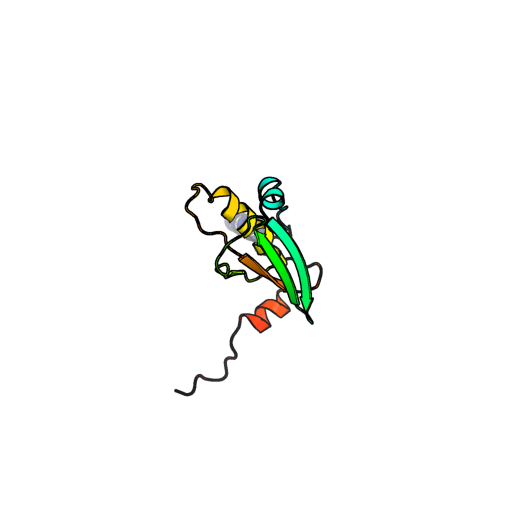96.06 110 LYS A CA 1
ATOM 866 C C . LYS A 1 110 ? 4.298 -7.806 -13.776 1.00 96.06 110 LYS A C 1
ATOM 868 O O . LYS A 1 110 ? 3.660 -8.855 -13.799 1.00 96.06 110 LYS A O 1
ATOM 873 N N . ARG A 1 111 ? 3.695 -6.612 -13.809 1.00 95.50 111 ARG A N 1
ATOM 874 C CA . ARG A 1 111 ? 2.227 -6.490 -13.799 1.00 95.50 111 ARG A CA 1
ATOM 875 C C . ARG A 1 111 ? 1.579 -7.057 -15.056 1.00 95.50 111 ARG A C 1
ATOM 877 O O . ARG A 1 111 ? 0.492 -7.609 -14.977 1.00 95.50 111 ARG A O 1
ATOM 884 N N . THR A 1 112 ? 2.234 -6.944 -16.215 1.00 95.38 112 THR A N 1
ATOM 885 C CA . THR A 1 112 ? 1.708 -7.533 -17.456 1.00 95.38 112 THR A CA 1
ATOM 886 C C . THR A 1 112 ? 1.704 -9.053 -17.348 1.00 95.38 112 THR A C 1
ATOM 888 O O . THR A 1 112 ? 0.705 -9.670 -17.705 1.00 95.38 112 THR A O 1
ATOM 891 N N . ARG A 1 113 ? 2.773 -9.651 -16.804 1.00 94.75 113 ARG A N 1
ATOM 892 C CA . ARG A 1 113 ? 2.838 -11.091 -16.517 1.00 94.75 113 ARG A CA 1
ATOM 893 C C . ARG A 1 113 ? 1.724 -11.528 -15.562 1.00 94.75 113 ARG A C 1
ATOM 895 O O . ARG A 1 113 ? 1.069 -12.526 -15.834 1.00 94.75 113 ARG A O 1
ATOM 902 N N . ASP A 1 114 ? 1.507 -10.791 -14.475 1.00 95.44 114 ASP A N 1
ATOM 903 C CA . ASP A 1 114 ? 0.599 -11.225 -13.407 1.00 95.44 114 ASP A CA 1
ATOM 904 C C . ASP A 1 114 ? -0.879 -10.924 -13.702 1.00 95.44 114 ASP A C 1
ATOM 906 O O . ASP A 1 114 ? -1.754 -11.686 -13.297 1.00 95.44 114 ASP A O 1
ATOM 910 N N . TYR A 1 115 ? -1.186 -9.829 -14.408 1.00 95.00 115 TYR A N 1
ATOM 911 C CA . TYR A 1 115 ? -2.570 -9.408 -14.684 1.00 95.00 115 TYR A CA 1
ATOM 912 C C . TYR A 1 115 ? -3.113 -9.949 -16.006 1.00 95.00 115 TYR A C 1
ATOM 914 O O . TYR A 1 115 ? -4.299 -9.776 -16.282 1.00 95.00 115 TYR A O 1
ATOM 922 N N . THR A 1 116 ? -2.278 -10.599 -16.821 1.00 94.19 116 THR A N 1
ATOM 923 C CA . THR A 1 116 ? -2.693 -11.161 -18.110 1.00 94.19 116 THR A CA 1
ATOM 924 C C . THR A 1 116 ? -2.805 -12.679 -17.998 1.00 94.19 116 THR A C 1
ATOM 926 O O . THR A 1 116 ? -1.783 -13.366 -17.961 1.00 94.19 116 THR A O 1
ATOM 929 N N . PRO A 1 117 ? -4.026 -13.242 -17.973 1.00 90.38 117 PRO A N 1
ATOM 930 C CA . PRO A 1 117 ? -4.209 -14.685 -18.027 1.00 90.38 117 PRO A CA 1
ATOM 931 C C . PRO A 1 117 ? -3.569 -15.279 -19.285 1.00 90.38 117 PRO A C 1
ATOM 933 O O . PRO A 1 117 ? -3.574 -14.663 -20.354 1.00 90.38 117 PRO A O 1
ATOM 936 N N . SER A 1 118 ? -3.058 -16.507 -19.190 1.00 86.00 118 SER A N 1
ATOM 937 C CA . SER A 1 118 ? -2.527 -17.202 -20.363 1.00 86.00 118 SER A CA 1
ATOM 938 C C . SER A 1 118 ? -3.612 -17.377 -21.427 1.00 86.00 118 SER A C 1
ATOM 940 O O . SER A 1 118 ? -4.718 -17.820 -21.119 1.00 86.00 118 SER A O 1
ATOM 942 N N . SER A 1 119 ? -3.274 -17.153 -22.697 1.00 76.19 119 SER A N 1
ATOM 943 C CA . SER A 1 119 ? -4.168 -17.423 -23.833 1.00 76.19 119 SER A CA 1
ATOM 944 C C . SER A 1 119 ? -4.428 -18.918 -24.077 1.00 76.19 119 SER A C 1
ATOM 946 O O . SER A 1 119 ? -5.197 -19.273 -24.973 1.00 76.19 119 SER A O 1
ATOM 948 N N . ALA A 1 120 ? -3.813 -19.807 -23.287 1.00 66.19 120 ALA A N 1
ATOM 949 C CA . ALA A 1 120 ? -4.032 -21.246 -23.318 1.00 66.19 120 ALA A CA 1
ATOM 950 C C . ALA A 1 120 ? -5.445 -21.602 -22.814 1.00 66.19 120 ALA A C 1
ATOM 952 O O . ALA A 1 120 ? -5.645 -21.996 -21.674 1.00 66.19 120 ALA A O 1
ATOM 953 N N . ARG A 1 121 ? -6.416 -21.424 -23.715 1.00 56.00 121 ARG A N 1
ATOM 954 C CA . ARG A 1 121 ? -7.716 -22.095 -23.855 1.00 56.00 121 ARG A CA 1
ATOM 955 C C . ARG A 1 121 ? -8.368 -22.585 -22.553 1.00 56.00 121 ARG A C 1
ATOM 957 O O . ARG A 1 121 ? -8.056 -23.666 -22.060 1.00 56.00 121 ARG A O 1
ATOM 964 N N . TYR A 1 122 ? -9.412 -21.870 -22.133 1.00 53.41 122 TYR A N 1
ATOM 965 C CA . TYR A 1 122 ? -10.519 -22.438 -21.359 1.00 53.41 122 TYR A CA 1
ATOM 966 C C . TYR A 1 122 ? -11.057 -23.652 -22.143 1.00 53.41 122 TYR A C 1
ATOM 968 O O . TYR A 1 122 ? -11.698 -23.496 -23.186 1.00 53.41 122 TYR A O 1
ATOM 976 N N . LYS A 1 123 ? -10.708 -24.872 -21.724 1.00 54.22 123 LYS A N 1
ATOM 977 C CA . LYS A 1 123 ? -11.406 -26.079 -22.169 1.00 54.22 123 LYS A CA 1
ATOM 978 C C . LYS A 1 123 ? -12.643 -26.188 -21.285 1.00 54.22 123 LYS A C 1
ATOM 980 O O . LYS A 1 123 ? -12.522 -26.587 -20.131 1.00 54.22 123 LYS A O 1
ATOM 985 N N . GLY A 1 124 ? -13.768 -25.701 -21.808 1.00 59.09 124 GLY A N 1
ATOM 986 C CA . GLY A 1 124 ? -15.087 -26.069 -21.296 1.00 59.09 124 GLY A CA 1
ATOM 987 C C . GLY A 1 124 ? -15.364 -27.552 -21.491 1.00 59.09 124 GLY A C 1
ATOM 988 O O . GLY A 1 124 ? -14.629 -28.190 -22.284 1.00 59.09 124 GLY A O 1
#

Nearest PDB structures (foldseek):
  7jqx-assembly1_A  TM=4.256E-01  e=1.708E-02  Burkholderia cenocepacia J2315
  7jqy-assembly1_B  TM=4.251E-01  e=1.822E-02  Burkholderia cenocepacia J2315
  1qo7-assembly1_A  TM=4.522E-01  e=6.604E-02  Aspergillus niger
  7tdz-assembly1_C  TM=3.601E-01  e=7.153E-01  Xenopus laevis
  9fi8-assembly1_HB  TM=2.853E-01  e=3.815E+00  Toxoplasma gondii

Secondary structure (DSSP, 8-state):
-TTHHHHHHHHHHTTTT---PPP-PPPPPPHHHHHHEEEEEEEETTEEEEEEEESS--SSPPPEEEEESHHHHHHHHHHHHHHH--STTS---EEEEEEESSS-SS-HHHHHHHHS--SS----

Radius of gyration: 21.85 Å; Cα contacts (8 Å, |Δi|>4): 157; chains: 1; bounding box: 33×54×72 Å

pLDDT: mean 83.75, std 16.3, range [51.41, 98.38]